Protein AF-A0A355A7B1-F1 (afdb_monomer_lite)

pLDDT: mean 79.02, std 13.7, range [50.28, 95.75]

Sequence (88 aa):
MKRVTVRKKLILLTLLLTVSVSLLAAAEVEKKVSSPLLFKEIGKPGGEFVLSLATAPETFNYYAGIDASTFTVMTNVLDSLLEANPVT

Radius of gyration: 29.75 Å; chains: 1; bounding box: 36×32×87 Å

Secondary structure (DSSP, 8-state):
-HHHHHHHHHHHHHHHHHHHHHHHHGGG-------GGGGS--S-S--------SS--S-S-TTT--SHHHHHHHTTTS--SS---TT-

Structure (mmCIF, N/CA/C/O backbone):
data_AF-A0A355A7B1-F1
#
_entry.id   AF-A0A355A7B1-F1
#
loop_
_atom_site.group_PDB
_atom_site.id
_atom_site.type_symbol
_atom_site.label_atom_id
_atom_site.label_alt_id
_atom_site.label_comp_id
_atom_site.label_asym_id
_atom_site.label_entity_id
_atom_site.label_seq_id
_atom_site.pdbx_PDB_ins_code
_atom_site.Cartn_x
_atom_site.Cartn_y
_atom_site.Cartn_z
_atom_site.occupancy
_atom_site.B_iso_or_equiv
_atom_site.auth_seq_id
_atom_site.auth_comp_id
_atom_site.auth_asym_id
_atom_site.auth_atom_id
_atom_site.pdbx_PDB_model_num
ATOM 1 N N . MET A 1 1 ? -13.957 20.754 70.930 1.00 57.66 1 MET A N 1
ATOM 2 C CA . MET A 1 1 ? -14.834 19.913 70.073 1.00 57.66 1 MET A CA 1
ATOM 3 C C . MET A 1 1 ? -15.242 20.573 68.743 1.00 57.66 1 MET A C 1
ATOM 5 O O . MET A 1 1 ? -15.126 19.910 67.724 1.00 57.66 1 MET A O 1
ATOM 9 N N . LYS A 1 2 ? -15.620 21.867 68.684 1.00 55.34 2 LYS A N 1
ATOM 10 C CA . LYS A 1 2 ? -16.063 22.546 67.435 1.00 55.34 2 LYS A CA 1
ATOM 11 C C . LYS A 1 2 ? -15.074 22.497 66.247 1.00 55.34 2 LYS A C 1
ATOM 13 O O . LYS A 1 2 ? -15.503 22.300 65.116 1.00 55.34 2 LYS A O 1
ATOM 18 N N . ARG A 1 3 ? -13.758 22.617 66.483 1.00 58.25 3 ARG A N 1
ATOM 19 C CA . ARG A 1 3 ? -12.736 22.624 65.406 1.00 58.25 3 ARG A CA 1
ATOM 20 C C . ARG A 1 3 ? -12.632 21.297 64.635 1.00 58.25 3 ARG A C 1
ATOM 22 O O . ARG A 1 3 ? -12.316 21.310 63.451 1.00 58.25 3 ARG A O 1
ATOM 29 N N . VAL A 1 4 ? -12.933 20.165 65.277 1.00 62.38 4 VAL A N 1
ATOM 30 C CA . VAL A 1 4 ? -12.877 18.833 64.644 1.00 62.38 4 VAL A CA 1
ATOM 31 C C . VAL A 1 4 ? -14.069 18.629 63.707 1.00 62.38 4 VAL A C 1
ATOM 33 O O . VAL A 1 4 ? -13.909 18.115 62.604 1.00 62.38 4 VAL A O 1
ATOM 36 N N . THR A 1 5 ? -15.253 19.103 64.098 1.00 68.31 5 THR A N 1
ATOM 37 C CA . THR A 1 5 ? -16.469 19.016 63.278 1.00 68.31 5 THR A CA 1
ATOM 38 C C . THR A 1 5 ? -16.371 19.873 62.013 1.00 68.31 5 THR A C 1
ATOM 40 O O . THR A 1 5 ? -16.824 19.448 60.956 1.00 68.31 5 THR A O 1
ATOM 43 N N . VAL A 1 6 ? -15.725 21.043 62.092 1.00 72.69 6 VAL A N 1
ATOM 44 C CA . VAL A 1 6 ? -15.486 21.920 60.929 1.00 72.6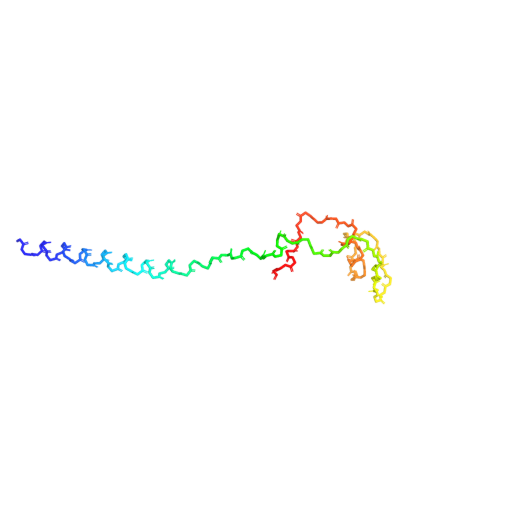9 6 VAL A CA 1
ATOM 45 C C . VAL A 1 6 ? -14.524 21.272 59.928 1.00 72.69 6 VAL A C 1
ATOM 47 O O . VAL A 1 6 ? -14.803 21.278 58.734 1.00 72.69 6 VAL A O 1
ATOM 50 N N . ARG A 1 7 ? -13.445 20.628 60.400 1.00 77.06 7 ARG A N 1
ATOM 51 C CA . ARG A 1 7 ? -12.504 19.900 59.528 1.00 77.06 7 ARG A CA 1
ATOM 52 C C . ARG A 1 7 ? -13.167 18.725 58.806 1.00 77.06 7 ARG A C 1
ATOM 54 O O . ARG A 1 7 ? -12.950 18.557 57.615 1.00 77.06 7 ARG A O 1
ATOM 61 N N . LYS A 1 8 ? -14.029 17.961 59.489 1.00 76.44 8 LYS A N 1
ATOM 62 C CA . LYS A 1 8 ? -14.791 16.859 58.871 1.00 76.44 8 LYS A CA 1
ATOM 63 C C . LYS A 1 8 ? -15.757 17.350 57.788 1.00 76.44 8 LYS A C 1
ATOM 65 O O . LYS A 1 8 ? -15.834 16.740 56.729 1.00 76.44 8 LYS A O 1
ATOM 70 N N . LYS A 1 9 ? -16.455 18.468 58.030 1.00 83.62 9 LYS A N 1
ATOM 71 C CA . LYS A 1 9 ? -17.343 19.090 57.033 1.00 83.62 9 LYS A CA 1
ATOM 72 C C . LYS A 1 9 ? -16.571 19.620 55.823 1.00 83.62 9 LYS A C 1
ATOM 74 O O . LYS A 1 9 ? -17.038 19.451 54.706 1.00 83.62 9 LYS A O 1
ATOM 79 N N . LEU A 1 10 ? -15.391 20.203 56.043 1.00 83.94 10 LEU A N 1
ATOM 80 C CA . LEU A 1 10 ? -14.529 20.685 54.962 1.00 83.94 10 LEU A CA 1
ATOM 81 C C . LEU A 1 10 ? -14.021 19.529 54.088 1.00 83.94 10 LEU A C 1
ATOM 83 O O . LEU A 1 10 ? -14.104 19.622 52.872 1.00 83.94 10 LEU A O 1
ATOM 87 N N . ILE A 1 11 ? -13.584 18.423 54.703 1.00 86.19 11 ILE A N 1
ATOM 88 C CA . ILE A 1 11 ? -13.141 17.215 53.984 1.00 86.19 11 ILE A CA 1
ATOM 89 C C . ILE A 1 11 ? -14.284 16.622 53.150 1.00 86.19 11 ILE A C 1
ATOM 91 O O . ILE A 1 11 ? -14.091 16.275 51.986 1.00 86.19 11 ILE A O 1
ATOM 95 N N . LEU A 1 12 ? -15.487 16.537 53.727 1.00 88.62 12 LEU A N 1
ATOM 96 C CA . LEU A 1 12 ? -16.662 16.030 53.018 1.00 88.62 12 LEU A CA 1
ATOM 97 C C . LEU A 1 12 ? -17.030 16.923 51.826 1.00 88.62 12 LEU A C 1
ATOM 99 O O . LEU A 1 12 ? -17.341 16.412 50.756 1.00 88.62 12 LEU A O 1
ATOM 103 N N . LEU A 1 13 ? -16.945 18.245 51.995 1.00 88.62 13 LEU A N 1
ATOM 104 C CA . LEU A 1 13 ? -17.200 19.206 50.925 1.00 88.62 13 LEU A CA 1
ATOM 105 C C . LEU A 1 13 ? -16.168 19.077 49.798 1.00 88.62 13 LEU A C 1
ATOM 107 O O . LEU A 1 13 ? -16.547 19.054 48.631 1.00 88.62 13 LEU A O 1
ATOM 111 N N . THR A 1 14 ? -14.881 18.942 50.133 1.00 83.75 14 THR A N 1
ATOM 112 C CA . THR A 1 14 ? -13.830 18.741 49.125 1.00 83.75 14 THR A CA 1
ATOM 113 C C . THR A 1 14 ? -14.006 17.428 48.374 1.00 83.75 14 THR A C 1
ATOM 115 O O . THR A 1 14 ? -13.826 17.408 47.163 1.00 83.75 14 THR A O 1
ATOM 118 N N . LEU A 1 15 ? -14.427 16.358 49.057 1.00 86.56 15 LEU A N 1
ATOM 119 C CA . LEU A 1 15 ? -14.694 15.066 48.425 1.00 86.56 15 LEU A CA 1
ATOM 120 C C . LEU A 1 15 ? -15.908 15.131 47.486 1.00 86.56 15 LEU A C 1
ATOM 122 O O . LEU A 1 15 ? -15.873 14.589 46.387 1.00 86.56 15 LEU A O 1
ATOM 126 N N . LEU A 1 16 ? -16.978 15.820 47.890 1.00 87.50 16 LEU A N 1
ATOM 127 C CA . LEU A 1 16 ? -18.143 16.014 47.026 1.00 87.50 16 LEU A CA 1
ATOM 128 C C . LEU A 1 16 ? -17.792 16.825 45.778 1.00 87.50 16 LEU A C 1
ATOM 130 O O . LEU A 1 16 ? -18.268 16.516 44.685 1.00 87.50 16 LEU A O 1
ATOM 134 N N . LEU A 1 17 ? -16.947 17.844 45.934 1.00 85.88 17 LEU A N 1
ATOM 135 C CA . LEU A 1 17 ? -16.533 18.692 44.826 1.00 85.88 17 LEU A CA 1
ATOM 136 C C . LEU A 1 17 ? -15.683 17.911 43.817 1.00 85.88 17 LEU A C 1
ATOM 138 O O . LEU A 1 17 ? -15.934 18.002 42.618 1.00 85.88 17 LEU A O 1
ATOM 142 N N . THR A 1 18 ? -14.731 17.094 44.279 1.00 80.75 18 THR A N 1
ATOM 143 C CA . THR A 1 18 ? -13.883 16.296 43.380 1.00 80.75 18 THR A CA 1
ATOM 144 C C . THR A 1 18 ? -14.685 15.240 42.622 1.00 80.75 18 THR A C 1
ATOM 146 O O . THR A 1 18 ? -14.503 15.090 41.414 1.00 80.75 18 THR A O 1
ATOM 149 N N . VAL A 1 19 ? -15.630 14.560 43.278 1.00 83.25 19 VAL A N 1
ATOM 150 C CA . VAL A 1 19 ? -16.521 13.588 42.616 1.00 83.25 19 VAL A CA 1
ATOM 151 C C . VAL A 1 19 ? -17.407 14.266 41.567 1.00 83.25 19 VAL A C 1
ATOM 153 O O . VAL A 1 19 ? -17.555 13.747 40.463 1.00 83.25 19 VAL A O 1
ATOM 156 N N . SER A 1 20 ? -17.937 15.454 41.865 1.00 77.62 20 SER A N 1
ATOM 157 C CA . SER A 1 20 ? -18.800 16.197 40.933 1.00 77.62 20 SER A CA 1
ATOM 158 C C . SER A 1 20 ? -18.058 16.634 39.665 1.00 77.62 20 SER A C 1
ATOM 160 O O . SER A 1 20 ? -18.606 16.542 38.570 1.00 77.62 20 SER A O 1
ATOM 162 N N . VAL A 1 21 ? -16.793 17.052 39.788 1.00 77.88 21 VAL A N 1
ATOM 163 C CA . VAL A 1 21 ? -15.949 17.411 38.632 1.00 77.88 21 VAL A CA 1
ATOM 164 C C . VAL A 1 21 ? -15.597 16.176 37.792 1.00 77.88 21 VAL A C 1
ATOM 166 O O . VAL A 1 21 ? -15.574 16.248 36.566 1.00 77.88 21 VAL A O 1
ATOM 169 N N . SER A 1 22 ? -15.399 15.024 38.438 1.00 70.38 22 SER A N 1
ATOM 170 C CA . SER A 1 22 ? -15.102 13.752 37.759 1.00 70.38 22 SER A CA 1
ATOM 171 C C . SER A 1 22 ? -16.251 13.285 36.854 1.00 70.38 22 SER A C 1
ATOM 173 O O . SER A 1 22 ? -16.017 12.713 35.793 1.00 70.38 22 SER A O 1
ATOM 175 N N . LEU A 1 23 ? -17.499 13.549 37.258 1.00 66.00 23 LEU A N 1
ATOM 176 C CA . LEU A 1 23 ? -18.702 13.176 36.507 1.00 66.00 23 LEU A CA 1
ATOM 177 C C . LEU A 1 23 ? -18.901 14.015 35.236 1.00 66.00 23 LEU A C 1
ATOM 179 O O . LEU A 1 23 ? -19.411 13.489 34.251 1.00 66.00 23 LEU A O 1
ATOM 183 N N . LEU A 1 24 ? -18.471 15.283 35.228 1.00 65.31 24 LEU A N 1
ATOM 184 C CA . LEU A 1 24 ? -18.521 16.124 34.023 1.00 65.31 24 LEU A CA 1
ATOM 185 C C . LEU A 1 24 ? -17.503 15.676 32.963 1.00 65.31 24 LEU A C 1
ATOM 187 O O . LEU A 1 24 ? -17.816 15.703 31.779 1.00 65.31 24 LEU A O 1
ATOM 191 N N . ALA A 1 25 ? -16.319 15.212 33.374 1.00 60.97 25 ALA A N 1
ATOM 192 C CA . ALA A 1 25 ? -15.287 14.726 32.452 1.00 60.97 25 ALA A CA 1
ATOM 193 C C . ALA A 1 25 ? -15.621 13.359 31.820 1.00 60.97 25 ALA A C 1
ATOM 195 O O . ALA A 1 25 ? -15.128 13.034 30.744 1.00 60.97 25 ALA A O 1
ATOM 196 N N . ALA A 1 26 ? -16.475 12.553 32.459 1.00 60.03 26 ALA A N 1
ATOM 197 C CA . ALA A 1 26 ? -16.893 11.251 31.934 1.00 60.03 26 ALA A CA 1
ATOM 198 C C . ALA A 1 26 ? -17.963 11.341 30.824 1.00 60.03 26 ALA A C 1
ATOM 200 O O . ALA A 1 26 ? -18.256 10.336 30.178 1.00 60.03 26 ALA A O 1
ATOM 201 N N . ALA A 1 27 ? -18.556 12.520 30.599 1.00 58.09 27 ALA A N 1
ATOM 202 C CA . ALA A 1 27 ? -19.601 12.714 29.592 1.00 58.09 27 ALA A CA 1
ATOM 203 C C . ALA A 1 27 ? -19.060 12.782 28.148 1.00 58.09 27 ALA A C 1
ATOM 205 O O . ALA A 1 27 ? -19.824 12.573 27.209 1.00 58.09 27 ALA A O 1
ATOM 206 N N . GLU A 1 28 ? -17.755 13.006 27.966 1.00 56.22 28 GLU A N 1
ATOM 207 C CA . GLU A 1 28 ? -17.089 13.085 26.656 1.00 56.22 28 GLU A CA 1
ATOM 208 C C . GLU A 1 28 ? -16.318 11.806 26.299 1.00 56.22 28 GLU A C 1
ATOM 210 O O . GLU A 1 28 ? -15.325 11.843 25.572 1.00 56.22 28 GLU A O 1
ATOM 215 N N . VAL A 1 29 ? -16.761 10.637 26.775 1.00 57.16 29 VAL A N 1
ATOM 216 C CA . VAL A 1 29 ? -16.313 9.385 26.153 1.00 57.16 29 VAL A CA 1
ATOM 217 C C . VAL A 1 29 ? -16.984 9.317 24.787 1.00 57.16 29 VAL A C 1
ATOM 219 O O . VAL A 1 29 ? -18.091 8.797 24.645 1.00 57.16 29 VAL A O 1
ATOM 222 N N . GLU A 1 30 ? -16.319 9.912 23.797 1.00 55.56 30 GLU A N 1
ATOM 223 C CA . GLU A 1 30 ? -16.656 9.824 22.386 1.00 55.56 30 GLU A CA 1
ATOM 224 C C . GLU A 1 30 ? -16.844 8.342 22.068 1.00 55.56 30 GLU A C 1
ATOM 226 O O . GLU A 1 30 ? -15.902 7.544 22.025 1.00 55.56 30 GLU A O 1
ATOM 231 N N . LYS A 1 31 ? -18.108 7.929 21.973 1.00 56.25 31 LYS A N 1
ATOM 232 C CA . LYS A 1 31 ? -18.461 6.553 21.665 1.00 56.25 31 LYS A CA 1
ATOM 233 C C . LYS A 1 31 ? -17.904 6.333 20.270 1.00 56.25 31 LYS A C 1
ATOM 235 O O . LYS A 1 31 ? -18.472 6.864 19.324 1.00 56.25 31 LYS A O 1
ATOM 240 N N . LYS A 1 32 ? -16.772 5.632 20.150 1.00 56.31 32 LYS A N 1
ATOM 241 C CA . LYS A 1 32 ? -16.137 5.334 18.865 1.00 56.31 32 LYS A CA 1
ATOM 242 C C . LYS A 1 32 ? -17.136 4.530 18.043 1.00 56.31 32 LYS A C 1
ATOM 244 O O . LYS A 1 32 ? -17.233 3.314 18.184 1.00 56.31 32 LYS A O 1
ATOM 249 N N . VAL A 1 33 ? -17.960 5.236 17.272 1.00 62.22 33 VAL A N 1
ATOM 250 C CA . VAL A 1 33 ? -18.932 4.644 16.369 1.00 62.22 33 VAL A CA 1
ATOM 251 C C . VAL A 1 33 ? -18.082 3.968 15.312 1.00 62.22 33 VAL A C 1
ATOM 253 O O . VAL A 1 33 ? -17.435 4.627 14.500 1.00 62.22 33 VAL A O 1
ATOM 256 N N . SER A 1 34 ? -17.997 2.644 15.392 1.00 63.19 34 SER A N 1
ATOM 257 C CA . SER A 1 34 ? -17.396 1.839 14.343 1.00 63.19 34 SER A CA 1
ATOM 258 C C . SER A 1 34 ? -18.073 2.215 13.028 1.00 63.19 34 SER A C 1
ATOM 260 O O . SER A 1 34 ? -19.303 2.233 12.940 1.00 63.19 34 SER A O 1
ATOM 262 N N . SER A 1 35 ? -17.270 2.581 12.025 1.00 63.25 35 SER A N 1
ATOM 263 C CA . SER A 1 35 ? -17.800 2.970 10.722 1.00 63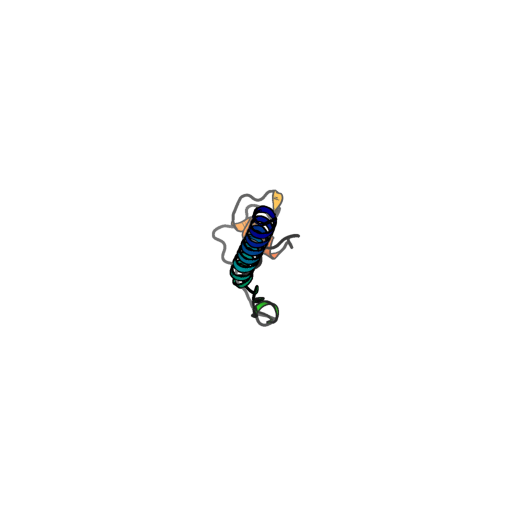.25 35 SER A CA 1
ATOM 264 C C . SER A 1 35 ? -18.698 1.845 10.194 1.00 63.25 35 SER A C 1
ATOM 266 O O . SER A 1 35 ? -18.253 0.694 10.171 1.00 63.25 35 SER A O 1
ATOM 268 N N . PRO A 1 36 ? -19.931 2.134 9.738 1.00 65.19 36 PRO A N 1
ATOM 269 C CA . PRO A 1 36 ? -20.809 1.135 9.122 1.00 65.19 36 PRO A CA 1
ATOM 270 C C . PRO A 1 36 ? -20.162 0.409 7.932 1.00 65.19 36 PRO A C 1
ATOM 272 O O . PRO A 1 36 ? -20.593 -0.680 7.562 1.00 65.19 36 PRO A O 1
ATOM 275 N N . LEU A 1 37 ? -19.110 0.999 7.349 1.00 65.06 37 LEU A N 1
ATOM 276 C CA . LEU A 1 37 ? -18.299 0.416 6.281 1.00 65.06 37 LEU A CA 1
ATOM 277 C C . LEU A 1 37 ? -17.536 -0.843 6.714 1.00 65.06 37 LEU A C 1
ATOM 279 O O . LEU A 1 37 ? -17.231 -1.665 5.863 1.00 65.06 37 LEU A O 1
ATOM 283 N N . LEU A 1 38 ? -17.289 -1.042 8.014 1.00 62.66 38 LEU A N 1
ATOM 284 C CA . LEU A 1 38 ? -16.661 -2.267 8.531 1.00 62.66 38 LEU A CA 1
ATOM 285 C C . LEU A 1 38 ? -17.519 -3.519 8.305 1.00 62.66 38 LEU A C 1
ATOM 287 O O . LEU A 1 38 ? -17.001 -4.630 8.330 1.00 62.66 38 LEU A O 1
ATOM 291 N N . PHE A 1 39 ? -18.827 -3.345 8.102 1.00 71.56 39 PHE A N 1
ATOM 292 C CA . PHE A 1 39 ? -19.787 -4.439 7.942 1.00 71.56 39 PHE A CA 1
ATOM 293 C C . PHE A 1 39 ? -20.401 -4.488 6.542 1.00 71.56 39 PHE A C 1
ATOM 295 O O . PHE A 1 39 ? -21.347 -5.239 6.307 1.00 71.56 39 PHE A O 1
ATOM 302 N N . LYS A 1 40 ? -19.901 -3.665 5.615 1.00 68.19 40 LYS A N 1
ATOM 303 C CA . LYS A 1 40 ? -20.391 -3.594 4.243 1.00 68.19 40 LYS A CA 1
ATOM 304 C C . LYS A 1 40 ? -19.267 -3.994 3.302 1.00 68.19 40 LYS A C 1
ATOM 306 O O . LYS A 1 40 ? -18.243 -3.324 3.263 1.00 68.19 40 LYS A O 1
ATOM 311 N N . GLU A 1 41 ? -19.484 -5.033 2.502 1.00 70.06 41 GLU A N 1
ATOM 312 C CA . GLU A 1 41 ? -18.600 -5.307 1.370 1.00 70.06 41 GLU A CA 1
ATOM 313 C C . GLU A 1 41 ? -18.662 -4.125 0.392 1.00 70.06 41 GLU A C 1
ATOM 315 O O . GLU A 1 41 ? -19.726 -3.762 -0.125 1.00 70.06 41 GLU A O 1
ATOM 320 N N . ILE A 1 42 ? -17.519 -3.467 0.199 1.00 71.44 42 ILE A N 1
ATOM 321 C CA . ILE A 1 42 ? -17.370 -2.359 -0.740 1.00 71.44 42 ILE A CA 1
ATOM 322 C C . ILE A 1 42 ? -16.941 -2.953 -2.082 1.00 71.44 42 ILE A C 1
ATOM 324 O O . ILE A 1 42 ? -15.875 -3.549 -2.186 1.00 71.44 42 ILE A O 1
ATOM 328 N N . GLY A 1 43 ? -17.764 -2.762 -3.113 1.00 71.31 43 GLY A N 1
ATOM 329 C CA . GLY A 1 43 ? -17.481 -3.216 -4.478 1.00 71.31 43 GLY A CA 1
ATOM 330 C C . GLY A 1 43 ? -18.358 -4.384 -4.936 1.00 71.31 43 GLY A C 1
ATOM 331 O O . GLY A 1 43 ? -19.218 -4.870 -4.205 1.00 71.31 43 GLY A O 1
ATOM 332 N N . LYS A 1 44 ? -18.182 -4.790 -6.196 1.00 80.69 44 LYS A N 1
ATOM 333 C CA . LYS A 1 44 ? -18.765 -6.008 -6.778 1.00 80.69 44 LYS A CA 1
ATOM 334 C C . LYS A 1 44 ? -17.617 -6.864 -7.315 1.00 80.69 44 LYS A C 1
ATOM 336 O O . LYS A 1 44 ? -16.658 -6.286 -7.823 1.00 80.69 44 LYS A O 1
ATOM 341 N N . PRO A 1 45 ? -17.694 -8.201 -7.230 1.00 83.94 45 PRO A N 1
ATOM 342 C CA . PRO A 1 45 ? -16.673 -9.060 -7.809 1.00 83.94 45 PRO A CA 1
ATOM 343 C C . PRO A 1 45 ? -16.647 -8.919 -9.338 1.00 83.94 45 PRO A C 1
ATOM 345 O O . PRO A 1 45 ? -17.696 -8.882 -9.984 1.00 83.94 45 PRO A O 1
ATOM 348 N N . GLY A 1 46 ? -15.438 -8.890 -9.901 1.00 84.44 46 GLY A N 1
ATOM 349 C CA . GLY A 1 46 ? -15.199 -8.779 -11.341 1.00 84.44 46 GLY A CA 1
ATOM 350 C C . GLY A 1 46 ? -15.136 -7.341 -11.870 1.00 84.44 46 GLY A C 1
ATOM 351 O O . GLY A 1 46 ? -15.590 -6.395 -11.230 1.00 84.44 46 GLY A O 1
ATOM 352 N N . GLY A 1 47 ? -14.552 -7.191 -13.061 1.00 87.38 47 GLY A N 1
ATOM 353 C CA . GLY A 1 47 ? -14.301 -5.906 -13.719 1.00 87.38 47 GLY A CA 1
ATOM 354 C C . GLY A 1 47 ? -12.866 -5.795 -14.232 1.00 87.38 47 GLY A C 1
ATOM 355 O O . GLY A 1 47 ? -12.044 -6.675 -13.987 1.00 87.38 47 GLY A O 1
ATOM 356 N N . GLU A 1 48 ? -12.579 -4.709 -14.944 1.00 90.00 48 GLU A N 1
ATOM 357 C CA . GLU A 1 48 ? -11.229 -4.347 -15.376 1.00 90.00 48 GLU A CA 1
ATOM 358 C C . GLU A 1 48 ? -10.861 -2.997 -14.760 1.00 90.00 48 GLU A C 1
ATOM 360 O O . GLU A 1 48 ? -11.659 -2.057 -14.777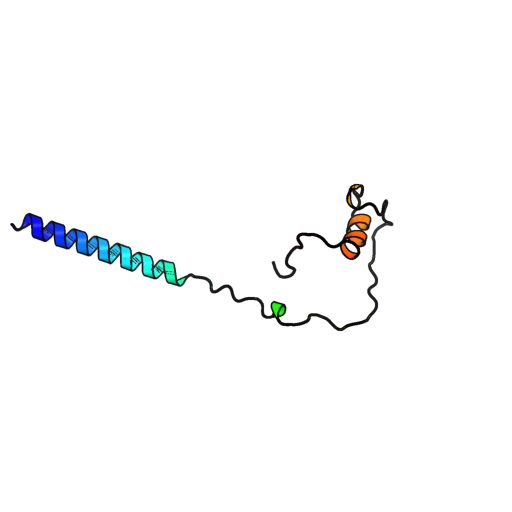 1.00 90.00 48 GLU A O 1
ATOM 365 N N . PHE A 1 49 ? -9.657 -2.913 -14.200 1.00 85.81 49 PHE A N 1
ATOM 366 C CA . PHE A 1 49 ? -9.093 -1.680 -13.672 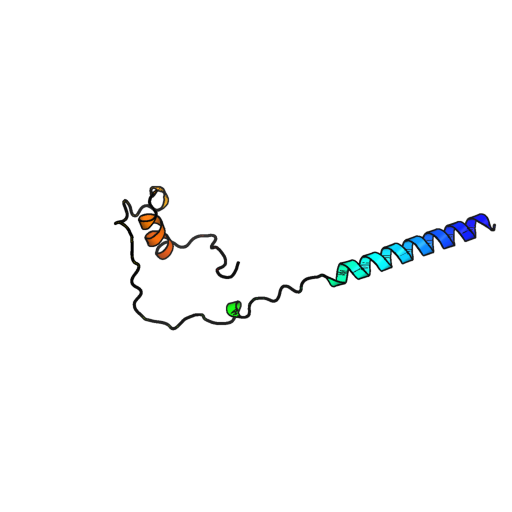1.00 85.81 49 PHE A CA 1
ATOM 367 C C . PHE A 1 49 ? -7.792 -1.374 -14.410 1.00 85.81 49 PHE A C 1
ATOM 369 O O . PHE A 1 49 ? -6.856 -2.172 -14.386 1.00 85.81 49 PHE A O 1
ATOM 376 N N . VAL A 1 50 ? -7.741 -0.213 -15.063 1.00 91.94 50 VAL A N 1
ATOM 377 C CA . VAL A 1 50 ? -6.555 0.249 -15.788 1.00 91.94 50 VAL A CA 1
ATOM 378 C C . VAL A 1 50 ? -5.787 1.225 -14.906 1.00 91.94 50 VAL A C 1
ATOM 380 O O . VAL A 1 50 ? -6.207 2.364 -14.697 1.00 91.94 50 VAL A O 1
ATOM 383 N N . LEU A 1 51 ? -4.637 0.780 -14.407 1.00 89.00 51 LEU A N 1
ATOM 384 C CA . LEU A 1 51 ? -3.729 1.607 -13.622 1.00 89.00 51 LEU A CA 1
ATOM 385 C C . LEU A 1 51 ? -2.843 2.438 -14.561 1.00 89.00 51 LEU A C 1
ATOM 387 O O . LEU A 1 51 ? -1.968 1.907 -15.241 1.00 89.00 51 LEU A O 1
ATOM 391 N N . SER A 1 52 ? -3.068 3.751 -14.602 1.00 91.81 52 SER A N 1
ATOM 392 C CA . SER A 1 52 ? -2.240 4.666 -15.398 1.00 91.81 52 SER A CA 1
ATOM 393 C C . SER A 1 52 ? -0.972 5.047 -14.639 1.00 91.81 52 SER A C 1
ATOM 395 O O . SER A 1 52 ? -1.049 5.565 -13.526 1.00 91.81 52 SER A O 1
ATOM 397 N N . LEU A 1 53 ? 0.187 4.827 -15.259 1.00 93.50 53 LEU A N 1
ATOM 398 C CA . LEU A 1 53 ? 1.492 5.195 -14.711 1.00 93.50 53 LEU A CA 1
ATOM 399 C C . LEU A 1 53 ? 2.072 6.376 -15.491 1.00 93.50 53 LEU A C 1
ATOM 401 O O . LEU A 1 53 ? 1.932 6.447 -16.712 1.00 93.50 53 LEU A O 1
ATOM 405 N N . ALA A 1 54 ? 2.747 7.292 -14.795 1.00 92.50 54 ALA A N 1
ATOM 406 C CA . ALA A 1 54 ? 3.434 8.412 -15.442 1.00 92.50 54 ALA A CA 1
ATOM 407 C C . ALA A 1 54 ? 4.664 7.946 -16.243 1.00 92.50 54 ALA A C 1
ATOM 409 O O . ALA A 1 54 ? 4.972 8.499 -17.297 1.00 92.50 54 ALA A O 1
ATOM 410 N N . THR A 1 55 ? 5.351 6.915 -15.747 1.00 95.50 55 THR A N 1
ATOM 411 C CA . THR A 1 55 ? 6.535 6.291 -16.352 1.00 95.50 55 THR A CA 1
ATOM 412 C C . THR A 1 55 ? 6.530 4.786 -16.096 1.00 95.50 55 THR A C 1
ATOM 414 O O . THR A 1 55 ? 5.834 4.306 -15.199 1.00 95.50 55 THR A O 1
ATOM 417 N N . ALA A 1 56 ? 7.320 4.031 -16.863 1.00 95.62 56 ALA A N 1
ATOM 418 C CA . ALA A 1 56 ? 7.546 2.619 -16.570 1.00 95.62 56 ALA A CA 1
ATOM 419 C C . ALA A 1 56 ? 8.271 2.449 -15.214 1.00 95.62 56 ALA A C 1
ATOM 421 O O . ALA A 1 56 ? 9.111 3.292 -14.891 1.00 95.62 56 ALA A O 1
ATOM 422 N N . PRO A 1 57 ? 7.978 1.384 -14.441 1.00 95.06 57 PRO A N 1
ATOM 423 C CA . PRO A 1 57 ? 8.748 1.036 -13.248 1.00 95.06 57 PRO A CA 1
ATOM 424 C C . PRO A 1 57 ? 10.215 0.772 -13.594 1.00 95.06 57 PRO A C 1
ATOM 426 O O . PRO A 1 57 ? 10.503 0.073 -14.569 1.00 95.06 57 PRO A O 1
ATOM 429 N N . GLU A 1 58 ? 11.145 1.286 -12.790 1.00 95.44 58 GLU A N 1
ATOM 430 C CA . GLU A 1 58 ? 12.577 1.010 -12.980 1.00 95.44 58 GLU A CA 1
ATOM 431 C C . GLU A 1 58 ? 12.962 -0.395 -12.492 1.00 95.44 58 GLU A C 1
ATOM 433 O O . GLU A 1 58 ? 13.929 -0.992 -12.968 1.00 95.44 58 GLU A O 1
ATOM 438 N N . THR A 1 59 ? 12.201 -0.945 -11.543 1.00 95.44 59 THR A N 1
ATOM 439 C CA . THR A 1 59 ? 12.412 -2.277 -10.976 1.00 95.44 59 THR A CA 1
ATOM 440 C C . THR A 1 59 ? 11.101 -2.869 -10.459 1.00 95.44 59 THR A C 1
ATOM 442 O O . THR A 1 59 ? 10.122 -2.166 -10.245 1.00 95.44 59 THR A O 1
ATOM 445 N N . PHE A 1 60 ? 11.085 -4.181 -10.223 1.00 95.06 60 PHE A N 1
ATOM 446 C CA . PHE A 1 60 ? 10.002 -4.870 -9.506 1.00 95.06 60 PHE A CA 1
ATOM 447 C C . PHE A 1 60 ? 10.441 -5.361 -8.118 1.00 95.06 60 PHE A C 1
ATOM 449 O O . PHE A 1 60 ? 9.710 -6.075 -7.436 1.00 95.06 60 PHE A O 1
ATOM 456 N N . ASN A 1 61 ? 11.643 -4.990 -7.668 1.00 94.00 61 ASN A N 1
ATOM 457 C CA . ASN A 1 61 ? 12.068 -5.225 -6.293 1.00 94.00 61 ASN A CA 1
ATOM 458 C C . ASN A 1 61 ? 11.622 -4.049 -5.415 1.00 94.00 61 ASN A C 1
ATOM 460 O O . ASN A 1 61 ? 12.254 -2.995 -5.434 1.00 94.00 61 ASN A O 1
ATOM 464 N N . TYR A 1 62 ? 10.569 -4.258 -4.619 1.00 91.50 62 TYR A N 1
ATOM 465 C CA . TYR A 1 62 ? 9.985 -3.241 -3.735 1.00 91.50 62 TYR A CA 1
ATOM 466 C C . TYR A 1 62 ? 11.022 -2.541 -2.843 1.00 91.50 62 TYR A C 1
ATOM 468 O O . TYR A 1 62 ? 10.967 -1.330 -2.664 1.00 91.50 62 TYR A O 1
ATOM 476 N N . TYR A 1 63 ? 12.004 -3.284 -2.324 1.00 91.75 63 TYR A N 1
ATOM 477 C CA . TYR A 1 63 ? 13.016 -2.744 -1.410 1.00 91.75 63 TYR A CA 1
ATOM 478 C C . TYR A 1 63 ? 14.186 -2.049 -2.114 1.00 91.75 63 TYR A C 1
ATOM 480 O O . TYR A 1 63 ? 14.982 -1.386 -1.454 1.00 91.75 63 TYR A O 1
ATOM 488 N N . ALA A 1 64 ? 14.310 -2.212 -3.432 1.00 94.31 64 ALA A N 1
ATOM 489 C CA . ALA A 1 64 ? 15.307 -1.520 -4.246 1.00 94.31 64 ALA A CA 1
ATOM 490 C C . ALA A 1 64 ? 14.702 -0.378 -5.082 1.00 94.31 64 ALA A C 1
ATOM 492 O O . ALA A 1 64 ? 15.447 0.337 -5.749 1.00 94.31 64 ALA A O 1
ATOM 493 N N . GLY A 1 65 ? 13.374 -0.226 -5.076 1.00 92.00 65 GLY A N 1
ATOM 494 C CA . GLY A 1 65 ? 12.670 0.828 -5.796 1.00 92.00 65 GLY A CA 1
ATOM 495 C C . GLY A 1 65 ? 12.840 2.192 -5.134 1.00 92.00 65 GLY A C 1
ATOM 496 O O . GLY A 1 65 ? 12.876 2.303 -3.909 1.00 92.00 65 GLY A O 1
ATOM 497 N N . ILE A 1 66 ? 12.924 3.233 -5.960 1.00 94.31 66 ILE A N 1
ATOM 498 C CA . ILE A 1 66 ? 12.917 4.637 -5.516 1.00 94.31 66 ILE A CA 1
ATOM 499 C C . ILE A 1 66 ? 11.873 5.479 -6.259 1.00 94.31 66 ILE A C 1
ATOM 501 O O . ILE A 1 66 ? 11.564 6.588 -5.826 1.00 94.31 66 ILE A O 1
ATOM 505 N N . ASP A 1 67 ? 11.325 4.967 -7.364 1.00 94.56 67 ASP A N 1
ATOM 506 C CA . ASP A 1 67 ? 10.340 5.653 -8.189 1.00 94.56 67 ASP A CA 1
ATOM 507 C C . ASP A 1 67 ? 8.896 5.300 -7.794 1.00 94.56 67 ASP A C 1
ATOM 509 O O . ASP A 1 67 ? 8.590 4.214 -7.294 1.00 94.56 67 ASP A O 1
ATOM 513 N N . ALA A 1 68 ? 7.980 6.235 -8.051 1.00 93.69 68 ALA A N 1
ATOM 514 C CA . ALA A 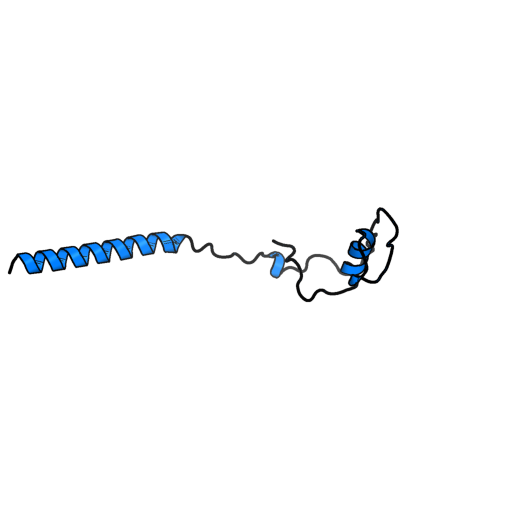1 68 ? 6.575 6.091 -7.679 1.00 93.69 68 ALA A CA 1
ATOM 515 C C . ALA A 1 68 ? 5.852 4.977 -8.454 1.00 93.69 68 ALA A C 1
ATOM 517 O O . ALA A 1 68 ? 4.937 4.358 -7.907 1.00 93.69 68 ALA A O 1
ATOM 518 N N . SER A 1 69 ? 6.240 4.697 -9.702 1.00 95.75 69 SER A N 1
ATOM 519 C CA . SER A 1 69 ? 5.594 3.665 -10.518 1.00 95.75 69 SER A CA 1
ATOM 520 C C . SER A 1 69 ? 5.870 2.268 -9.968 1.00 95.75 69 SER A C 1
ATOM 522 O O . SER A 1 69 ? 4.939 1.471 -9.851 1.00 95.75 69 SER A O 1
ATOM 524 N N . THR A 1 70 ? 7.109 1.996 -9.544 1.00 95.50 70 THR A N 1
ATOM 525 C CA . THR A 1 70 ? 7.485 0.763 -8.838 1.00 95.50 70 THR A CA 1
ATOM 526 C C . THR A 1 70 ? 6.631 0.565 -7.593 1.00 95.50 70 THR A C 1
ATOM 528 O O . THR A 1 70 ? 6.009 -0.486 -7.441 1.00 95.50 70 THR A O 1
ATOM 531 N N . PHE A 1 71 ? 6.527 1.579 -6.727 1.00 93.38 71 PHE A N 1
ATOM 532 C CA . PHE A 1 71 ? 5.700 1.463 -5.524 1.00 93.38 71 PHE A CA 1
ATOM 533 C C . PHE A 1 71 ? 4.219 1.264 -5.856 1.00 93.38 71 PHE A C 1
ATOM 535 O O . PHE A 1 71 ? 3.588 0.407 -5.255 1.00 93.38 71 PHE A O 1
ATOM 542 N N . THR A 1 72 ? 3.680 1.977 -6.848 1.00 93.38 72 THR A N 1
ATOM 543 C CA . THR A 1 72 ? 2.262 1.873 -7.236 1.00 93.38 72 THR A CA 1
ATOM 544 C C . THR A 1 72 ? 1.903 0.470 -7.726 1.00 93.38 72 THR A C 1
ATOM 546 O O . THR A 1 72 ? 0.849 -0.055 -7.379 1.00 93.38 72 THR A O 1
ATOM 549 N N . VAL A 1 73 ? 2.762 -0.166 -8.526 1.00 94.00 73 VAL A N 1
ATOM 550 C CA . VAL A 1 73 ? 2.508 -1.536 -8.996 1.00 94.00 73 VAL A CA 1
ATOM 551 C C . VAL A 1 73 ? 2.683 -2.534 -7.856 1.00 94.00 73 VAL A C 1
ATOM 553 O O . VAL A 1 73 ? 1.817 -3.375 -7.628 1.00 94.00 73 VAL A O 1
ATOM 556 N N . MET A 1 74 ? 3.790 -2.442 -7.121 1.00 94.38 74 MET A N 1
ATOM 557 C CA . MET A 1 74 ? 4.170 -3.482 -6.168 1.00 94.38 74 MET A CA 1
ATOM 558 C C . MET A 1 74 ? 3.288 -3.518 -4.916 1.00 94.38 74 MET A C 1
ATOM 560 O O . MET A 1 74 ? 3.103 -4.600 -4.367 1.00 94.38 74 MET A O 1
ATOM 564 N N . THR A 1 75 ? 2.680 -2.404 -4.496 1.00 91.44 75 THR A N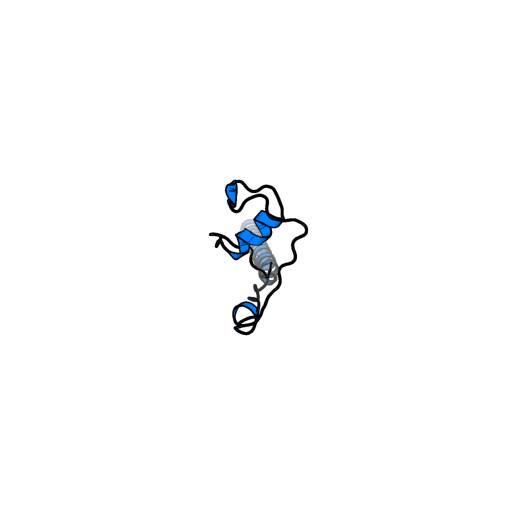 1
ATOM 565 C CA . THR A 1 75 ? 1.697 -2.401 -3.392 1.00 91.44 75 THR A CA 1
ATOM 566 C C . THR A 1 75 ? 0.366 -3.063 -3.747 1.00 91.44 75 THR A C 1
ATOM 568 O O . THR A 1 75 ? -0.411 -3.354 -2.849 1.00 91.44 75 THR A O 1
ATOM 571 N N . ASN A 1 76 ? 0.094 -3.321 -5.031 1.00 89.88 76 ASN A N 1
ATOM 572 C CA . ASN A 1 76 ? -1.065 -4.109 -5.469 1.00 89.88 76 ASN A CA 1
ATOM 573 C C . ASN A 1 76 ? -0.741 -5.607 -5.628 1.00 89.88 76 ASN A C 1
ATOM 575 O O . ASN A 1 76 ? -1.632 -6.397 -5.930 1.00 89.88 76 ASN A O 1
ATOM 579 N N . VAL A 1 77 ? 0.532 -5.995 -5.487 1.00 91.50 77 VAL A N 1
ATOM 580 C CA . VAL A 1 77 ? 1.011 -7.380 -5.657 1.00 91.50 77 VAL A CA 1
ATOM 581 C C . VAL A 1 77 ? 1.483 -7.978 -4.333 1.00 91.50 77 VAL A C 1
ATOM 583 O O . VAL A 1 77 ? 1.359 -9.183 -4.127 1.00 91.50 77 VAL A O 1
ATOM 586 N N . LEU A 1 78 ? 2.065 -7.155 -3.462 1.00 91.56 78 LEU A N 1
ATOM 587 C CA . LEU A 1 78 ? 2.597 -7.566 -2.171 1.00 91.56 78 LEU A CA 1
ATOM 588 C C . LEU A 1 78 ? 1.676 -7.103 -1.050 1.00 91.56 78 LEU A C 1
ATOM 590 O O . LEU A 1 78 ? 1.375 -5.915 -0.950 1.00 91.56 78 LEU A O 1
ATOM 594 N N . ASP A 1 79 ? 1.342 -8.030 -0.160 1.00 87.44 79 ASP A N 1
ATOM 595 C CA . ASP A 1 79 ? 0.597 -7.720 1.053 1.00 87.44 79 ASP A CA 1
ATOM 596 C C . ASP A 1 79 ? 1.543 -7.166 2.123 1.00 87.44 79 ASP A C 1
ATOM 598 O O . ASP A 1 79 ? 2.619 -7.718 2.393 1.00 87.44 79 ASP A O 1
ATOM 602 N N . SER A 1 80 ? 1.137 -6.072 2.764 1.00 82.88 80 SER A N 1
ATOM 603 C CA . SER A 1 80 ? 1.867 -5.524 3.903 1.00 82.88 80 SER A CA 1
ATOM 604 C C . SER A 1 80 ? 1.408 -6.190 5.198 1.00 82.88 80 SER A C 1
ATOM 606 O O . SER A 1 80 ? 0.238 -6.506 5.384 1.00 82.88 80 SER A O 1
ATOM 608 N N . LEU A 1 81 ? 2.322 -6.343 6.160 1.00 83.25 81 LEU A N 1
ATOM 609 C CA . LEU A 1 81 ? 1.958 -6.794 7.512 1.00 83.25 81 LEU A CA 1
ATOM 610 C C . LEU A 1 81 ? 1.078 -5.774 8.249 1.00 83.25 81 LEU A C 1
ATOM 612 O O . LEU A 1 81 ? 0.372 -6.126 9.193 1.00 83.25 81 LEU A O 1
ATOM 616 N N . LEU A 1 82 ? 1.167 -4.505 7.849 1.00 79.75 82 LEU A N 1
ATOM 617 C CA . LEU A 1 82 ? 0.383 -3.396 8.372 1.00 79.75 82 LEU A CA 1
ATOM 618 C C . LEU A 1 82 ? -0.098 -2.554 7.196 1.00 79.75 82 LEU A C 1
ATOM 620 O O . LEU A 1 82 ? 0.712 -2.065 6.407 1.00 79.75 82 LEU A O 1
ATOM 624 N N . GLU A 1 83 ? -1.401 -2.344 7.109 1.00 70.62 83 GLU A N 1
ATOM 625 C CA . GLU A 1 83 ? -2.005 -1.501 6.084 1.00 70.62 83 GLU A CA 1
ATOM 626 C C . GLU A 1 83 ? -2.659 -0.288 6.732 1.00 70.62 83 GLU A C 1
ATOM 628 O O . GLU A 1 83 ? -3.199 -0.360 7.842 1.00 70.62 83 GLU A O 1
ATOM 633 N N . ALA A 1 84 ? -2.585 0.853 6.044 1.00 69.50 84 ALA A N 1
ATOM 634 C CA . ALA A 1 84 ? -3.335 2.029 6.448 1.00 69.50 84 ALA A CA 1
ATOM 635 C C . ALA A 1 84 ? -4.827 1.694 6.382 1.00 69.50 84 ALA A C 1
ATOM 637 O O . ALA A 1 84 ? -5.317 1.195 5.369 1.00 69.50 84 ALA A O 1
ATOM 638 N N . ASN A 1 85 ? -5.553 1.962 7.467 1.00 66.56 85 ASN A N 1
ATOM 639 C CA . ASN A 1 85 ? -6.997 1.805 7.452 1.00 66.56 85 ASN A CA 1
ATOM 640 C C . ASN A 1 85 ? -7.565 2.796 6.419 1.00 66.56 85 ASN A C 1
ATOM 642 O O . ASN A 1 85 ? -7.354 3.996 6.581 1.00 66.56 85 ASN A O 1
ATOM 646 N N . PRO A 1 86 ? -8.312 2.344 5.395 1.00 63.00 86 PRO A N 1
ATOM 647 C CA . PRO A 1 86 ? -8.836 3.226 4.350 1.00 63.00 86 PRO A CA 1
ATOM 648 C C . PRO A 1 86 ? -9.845 4.274 4.862 1.00 63.00 86 PRO A C 1
ATOM 650 O O . PRO A 1 86 ? -10.322 5.096 4.083 1.00 63.00 86 PRO A O 1
ATOM 653 N N . VAL A 1 87 ? -10.208 4.236 6.151 1.00 61.56 87 VAL A N 1
ATOM 654 C CA . VAL A 1 87 ? -11.183 5.128 6.804 1.00 61.56 87 VAL A CA 1
ATOM 655 C C . VAL A 1 87 ? -10.526 6.131 7.776 1.00 61.56 87 VAL A C 1
ATOM 657 O O . VAL A 1 87 ? -11.239 6.918 8.396 1.00 61.56 87 VAL A O 1
ATOM 660 N N . THR A 1 88 ? -9.198 6.118 7.944 1.00 50.28 88 THR A N 1
ATOM 661 C CA . THR A 1 88 ? -8.446 7.088 8.776 1.00 50.28 88 THR A CA 1
ATOM 662 C C . THR A 1 88 ? -7.489 7.906 7.936 1.00 50.28 88 THR A C 1
ATOM 664 O O . THR A 1 88 ? -7.448 9.135 8.146 1.00 50.28 88 THR A O 1
#

Foldseek 3Di:
DVVVVVVVVVVVVVVVVVVVVVVVVVVPPPPPPDPPVVVDDDDDPDDDDDDDDPDAFPDCPLVPGDDPNNVVVNPVVDDDPDDDDPVD